Protein AF-A0A120A4Q0-F1 (afdb_monomer)

Solvent-accessible surface area (backbone atoms only — not comparable to full-atom values): 4320 Å² total; per-residue (Å²): 136,84,79,85,73,54,71,64,62,54,52,51,56,55,36,36,77,68,67,78,40,86,85,74,54,72,66,57,50,52,53,48,55,52,50,53,54,50,52,53,51,52,53,48,54,57,51,51,54,53,52,53,52,51,53,53,52,52,53,52,51,53,54,48,54,59,63,65,66,71,78,120

pLDDT: mean 85.36, std 13.71, range [42.47, 97.62]

Structure (mmCIF, N/CA/C/O backbone):
data_AF-A0A120A4Q0-F1
#
_entry.id   AF-A0A120A4Q0-F1
#
loop_
_atom_site.group_PDB
_atom_site.id
_atom_site.type_symbol
_atom_site.label_atom_id
_atom_site.label_alt_id
_atom_site.label_comp_id
_atom_site.label_asym_id
_atom_site.label_entity_id
_atom_site.label_seq_id
_atom_site.pdbx_PDB_ins_code
_atom_site.Cartn_x
_atom_site.Cartn_y
_atom_site.Cartn_z
_atom_site.occupancy
_atom_site.B_iso_or_equiv
_atom_site.auth_seq_id
_atom_site.auth_comp_id
_atom_site.auth_asym_id
_atom_site.auth_atom_id
_atom_site.pdbx_PDB_model_num
ATOM 1 N N . MET A 1 1 ? -28.729 20.696 27.016 1.00 42.47 1 MET A N 1
ATOM 2 C CA . MET A 1 1 ? -29.144 20.134 25.709 1.00 42.47 1 MET A CA 1
ATOM 3 C C . MET A 1 1 ? -28.417 18.817 25.478 1.00 42.47 1 MET A C 1
ATOM 5 O O . MET A 1 1 ? -27.195 18.823 25.393 1.00 42.47 1 MET A O 1
ATOM 9 N N . ALA A 1 2 ? -29.129 17.691 25.434 1.00 61.59 2 ALA A N 1
ATOM 10 C CA . ALA A 1 2 ? -28.517 16.394 25.151 1.00 61.59 2 ALA A CA 1
ATOM 11 C C . ALA A 1 2 ? -28.321 16.239 23.633 1.00 61.59 2 ALA A C 1
ATOM 13 O O . ALA A 1 2 ? -29.289 16.283 22.879 1.00 61.59 2 ALA A O 1
ATOM 14 N N . ARG A 1 3 ? -27.072 16.087 23.170 1.00 72.94 3 ARG A N 1
ATOM 15 C CA . ARG A 1 3 ? -26.790 15.729 21.770 1.00 72.94 3 ARG A CA 1
ATOM 16 C C . ARG A 1 3 ? -27.351 14.330 21.510 1.00 72.94 3 ARG A C 1
ATOM 18 O O . ARG A 1 3 ? -26.923 13.381 22.166 1.00 72.94 3 ARG A O 1
ATOM 25 N N . LEU A 1 4 ? -28.279 14.211 20.559 1.00 77.50 4 LEU A N 1
ATOM 26 C CA . LEU A 1 4 ? -28.757 12.919 20.066 1.00 77.50 4 LEU A CA 1
ATOM 27 C C . LEU A 1 4 ? -27.556 12.102 19.578 1.00 77.50 4 LEU A C 1
ATOM 29 O O . LEU A 1 4 ? -26.841 12.512 18.663 1.00 77.50 4 LEU A O 1
ATOM 33 N N . LYS A 1 5 ? -27.303 10.964 20.229 1.00 78.19 5 LYS A N 1
ATOM 34 C CA . LYS A 1 5 ? -26.286 10.008 19.791 1.00 78.19 5 LYS A CA 1
ATOM 35 C C . LYS A 1 5 ? -26.930 9.029 18.820 1.00 78.19 5 LYS A C 1
ATOM 37 O O . LYS A 1 5 ? -27.999 8.495 19.096 1.00 78.19 5 LYS A O 1
ATOM 42 N N . SER A 1 6 ? -26.263 8.790 17.696 1.00 85.50 6 SER A N 1
ATOM 43 C CA . SER A 1 6 ? -26.663 7.746 16.754 1.00 85.50 6 SER A CA 1
ATOM 44 C C . SER A 1 6 ? -26.684 6.373 17.442 1.00 85.50 6 SER A C 1
ATOM 46 O O . SER A 1 6 ? -25.841 6.061 18.291 1.00 85.50 6 SER A O 1
ATOM 48 N N . THR A 1 7 ? -27.635 5.524 17.056 1.00 87.31 7 THR A N 1
ATOM 49 C CA . THR A 1 7 ? -27.686 4.117 17.484 1.00 87.31 7 THR A CA 1
ATOM 50 C C . THR A 1 7 ? -26.399 3.383 17.104 1.00 87.31 7 THR A C 1
ATOM 52 O O . THR A 1 7 ? -25.882 2.594 17.894 1.00 87.31 7 THR A O 1
ATOM 55 N N . TYR A 1 8 ? -25.815 3.727 15.952 1.00 84.62 8 TYR A N 1
ATOM 56 C CA . TYR A 1 8 ? -24.546 3.176 15.487 1.00 84.62 8 TYR A CA 1
ATOM 57 C C . TYR A 1 8 ? -23.376 3.545 16.404 1.00 84.62 8 TYR A C 1
ATOM 59 O O . TYR A 1 8 ? -22.636 2.667 16.839 1.00 84.62 8 TYR A O 1
ATOM 67 N N . SER A 1 9 ? -23.222 4.824 16.764 1.00 84.25 9 SER A N 1
ATOM 68 C CA . SER A 1 9 ? -22.119 5.237 17.644 1.00 84.25 9 SER A CA 1
ATOM 69 C C . SER A 1 9 ? -22.242 4.631 19.042 1.00 84.25 9 SER A C 1
ATOM 71 O O . SER A 1 9 ? -21.236 4.320 19.676 1.00 84.25 9 SER A O 1
ATOM 73 N N . THR A 1 10 ? -23.474 4.398 19.496 1.00 86.56 10 THR A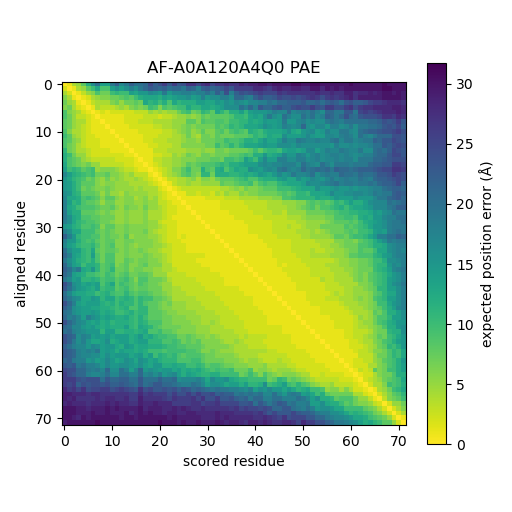 N 1
ATOM 74 C CA . THR A 1 10 ? -23.758 3.717 20.763 1.00 86.56 10 THR A CA 1
ATOM 75 C C . THR A 1 10 ? -23.356 2.242 20.711 1.00 86.56 10 THR A C 1
ATOM 77 O O . THR A 1 10 ? -22.696 1.756 21.629 1.00 86.56 10 THR A O 1
ATOM 80 N N . TYR A 1 11 ? -23.690 1.543 19.622 1.00 87.44 11 TYR A N 1
ATOM 81 C CA . TYR A 1 11 ? -23.276 0.158 19.399 1.00 87.44 11 TYR A CA 1
ATOM 82 C C . TYR A 1 11 ? -21.749 0.024 19.325 1.00 87.44 11 TYR A C 1
ATOM 84 O O . TYR A 1 11 ? -21.174 -0.784 20.050 1.00 87.44 11 TYR A O 1
ATOM 92 N N . VAL A 1 12 ? -21.080 0.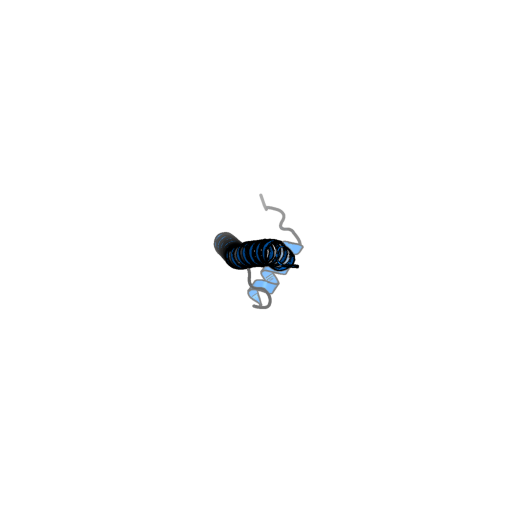849 18.513 1.00 84.75 12 VAL A N 1
ATOM 93 C CA . VAL A 1 12 ? -19.617 0.800 18.343 1.00 84.75 12 VAL A CA 1
ATOM 94 C C . VAL A 1 12 ? -18.900 1.055 19.667 1.00 84.75 12 VAL A C 1
ATOM 96 O O . VAL A 1 12 ? -18.034 0.269 20.039 1.00 84.75 12 VAL A O 1
ATOM 99 N N . ALA A 1 13 ? -19.316 2.066 20.436 1.00 84.88 13 ALA A N 1
ATOM 100 C CA . ALA A 1 13 ? -18.733 2.343 21.749 1.00 84.88 13 ALA A CA 1
ATOM 101 C C . ALA A 1 13 ? -18.916 1.176 22.742 1.00 84.88 13 ALA A C 1
ATOM 103 O O . ALA A 1 13 ? -18.059 0.937 23.593 1.00 84.88 13 ALA A O 1
ATOM 104 N N . ALA A 1 14 ? -20.025 0.434 22.653 1.00 87.62 14 ALA A N 1
ATOM 105 C CA . ALA A 1 14 ? -20.246 -0.751 23.477 1.00 87.62 14 ALA A CA 1
ATOM 106 C C . ALA A 1 14 ? -19.346 -1.928 23.064 1.00 87.62 14 ALA A C 1
ATOM 108 O O . ALA A 1 14 ? -18.890 -2.670 23.931 1.00 87.62 14 ALA A O 1
ATOM 109 N N . GLN A 1 15 ? -19.076 -2.099 21.768 1.00 87.44 15 GLN A N 1
ATOM 110 C CA . GLN A 1 15 ? -18.180 -3.148 21.267 1.00 87.44 15 GLN A CA 1
ATOM 111 C C . GLN A 1 15 ? -16.701 -2.824 21.500 1.00 87.44 15 GLN A C 1
ATOM 113 O O . GLN A 1 15 ? -15.917 -3.719 21.809 1.00 87.44 15 GLN A O 1
ATOM 118 N N . GLU A 1 16 ? -16.332 -1.546 21.440 1.00 86.62 16 GLU A N 1
ATOM 119 C CA . GLU A 1 16 ? -14.995 -1.066 21.789 1.00 86.62 16 GLU A CA 1
ATOM 120 C C . GLU A 1 16 ? -14.661 -1.361 23.257 1.00 86.62 16 GLU A C 1
ATOM 122 O O . GLU A 1 16 ? -13.617 -1.933 23.556 1.00 86.62 16 GLU A O 1
ATOM 127 N N . LYS A 1 17 ? -15.601 -1.103 24.179 1.00 86.00 17 LYS A N 1
ATOM 128 C CA . LYS A 1 17 ? -15.456 -1.474 25.600 1.00 86.00 17 LYS A CA 1
ATOM 129 C C . LYS A 1 17 ? -15.304 -2.979 25.834 1.00 86.00 17 LYS A C 1
ATOM 131 O O . LYS A 1 17 ? -14.703 -3.374 26.826 1.00 86.00 17 LYS A O 1
ATOM 136 N N . LYS A 1 18 ? -15.861 -3.811 24.951 1.00 90.50 18 LYS A N 1
ATOM 137 C CA . LYS A 1 18 ? -15.733 -5.277 24.997 1.00 90.50 18 LYS A CA 1
ATOM 138 C C . LYS A 1 18 ? -14.427 -5.780 24.371 1.00 90.50 18 LYS A C 1
ATOM 140 O O . LYS A 1 18 ? -14.202 -6.984 24.360 1.00 90.50 18 LYS A O 1
ATOM 145 N N . GLY A 1 19 ? -13.599 -4.892 23.814 1.00 84.88 19 GLY A N 1
ATOM 146 C CA . GLY A 1 19 ? -12.380 -5.253 23.089 1.00 84.88 19 GLY A CA 1
ATOM 147 C C . GLY A 1 19 ? -12.631 -5.912 21.728 1.00 84.88 19 GLY A C 1
ATOM 148 O O . GLY A 1 19 ? -11.685 -6.357 21.089 1.00 84.88 19 GLY A O 1
ATOM 149 N N . ALA A 1 20 ? -13.885 -5.970 21.268 1.00 84.81 20 ALA A N 1
ATOM 150 C CA . ALA A 1 20 ? -14.248 -6.580 19.989 1.00 84.81 20 ALA A CA 1
ATOM 151 C C . ALA A 1 20 ? -13.941 -5.666 18.790 1.00 84.81 20 ALA A C 1
ATOM 153 O O . ALA A 1 20 ? -13.870 -6.131 17.655 1.00 84.81 20 ALA A O 1
ATOM 154 N N . VAL A 1 21 ? -13.779 -4.362 19.033 1.00 80.31 21 VAL A N 1
ATOM 155 C CA . VAL A 1 21 ? -13.474 -3.351 18.016 1.00 80.31 21 VAL A CA 1
ATOM 156 C C . VAL A 1 21 ? -12.373 -2.440 18.543 1.00 80.31 21 VAL A C 1
ATOM 158 O O . VAL A 1 21 ? -12.463 -1.939 19.660 1.00 80.31 21 VAL A O 1
ATOM 161 N N . THR A 1 22 ? -11.347 -2.195 17.733 1.00 83.19 22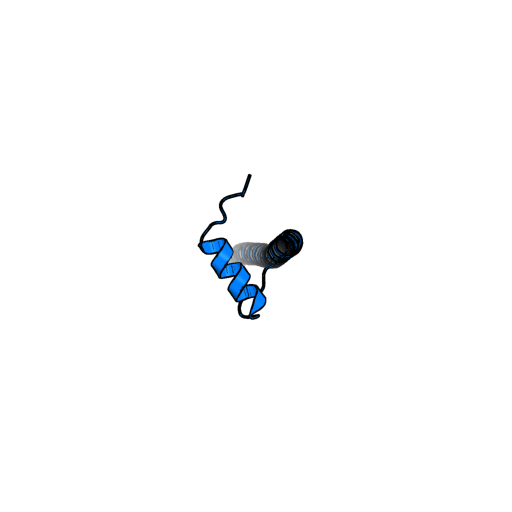 THR A N 1
ATOM 162 C CA . THR A 1 22 ? -10.315 -1.194 18.022 1.00 83.19 22 THR A CA 1
ATOM 163 C C . THR A 1 22 ? -10.634 0.074 17.245 1.00 83.19 22 THR A C 1
ATOM 165 O O . THR A 1 22 ? -10.677 0.047 16.015 1.00 83.19 22 THR A O 1
ATOM 168 N N . SER A 1 23 ? -10.862 1.186 17.945 1.00 83.31 23 SER A N 1
ATOM 169 C CA . SER A 1 23 ? -10.944 2.489 17.292 1.00 83.31 23 SER A CA 1
ATOM 170 C C . SER A 1 23 ? -9.535 3.034 17.054 1.00 83.31 23 SER A C 1
ATOM 172 O O . SER A 1 23 ? -8.632 2.885 17.880 1.00 83.31 23 SER A O 1
ATOM 174 N N . LEU A 1 24 ? -9.322 3.637 15.888 1.00 86.62 24 LEU A N 1
ATOM 175 C CA . LEU A 1 24 ? -8.082 4.340 15.579 1.00 86.62 24 LEU A CA 1
ATOM 176 C C . LEU A 1 24 ? -8.305 5.833 15.780 1.00 86.62 24 LEU A C 1
ATOM 178 O O . LEU A 1 24 ? -9.331 6.381 15.369 1.00 86.62 24 LEU A O 1
ATOM 182 N N . SER A 1 25 ? -7.331 6.505 16.395 1.00 90.31 25 SER A N 1
ATOM 183 C CA . SER A 1 25 ? -7.338 7.964 16.432 1.00 90.31 25 SER A CA 1
ATOM 184 C C . SER A 1 25 ? -7.201 8.517 15.014 1.00 90.31 25 SER A C 1
ATOM 186 O O . SER A 1 25 ? -6.594 7.890 14.144 1.00 90.31 25 SER A O 1
ATOM 188 N N . HIS A 1 26 ? -7.721 9.723 14.785 1.00 91.06 26 HIS A N 1
ATOM 189 C CA . HIS A 1 26 ? -7.583 10.392 13.490 1.00 91.06 26 HIS A CA 1
ATOM 190 C C . HIS A 1 26 ? -6.117 10.453 13.030 1.00 91.06 26 HIS A C 1
ATOM 192 O O . HIS A 1 26 ? -5.803 10.146 11.884 1.00 91.06 26 HIS A O 1
ATOM 198 N N . GLU A 1 27 ? -5.203 10.765 13.951 1.00 92.81 27 GLU A N 1
ATOM 199 C CA . GLU A 1 27 ? -3.771 10.797 13.667 1.00 92.81 27 GLU A CA 1
ATOM 200 C C . GLU A 1 27 ? -3.215 9.416 13.282 1.00 92.81 27 GLU A C 1
ATOM 202 O O . GLU A 1 27 ? -2.416 9.312 12.349 1.00 92.81 27 GLU A O 1
ATOM 207 N N . ALA A 1 28 ? -3.642 8.344 13.960 1.00 92.56 28 ALA A N 1
ATOM 208 C CA . ALA A 1 28 ? -3.236 6.985 13.615 1.00 92.56 28 ALA A CA 1
ATOM 209 C C . ALA A 1 28 ? -3.694 6.611 12.197 1.00 92.56 28 ALA A C 1
ATOM 211 O O . ALA A 1 28 ? -2.896 6.073 11.428 1.00 92.56 28 ALA A O 1
ATOM 212 N N . THR A 1 29 ? -4.925 6.969 11.827 1.00 94.12 29 THR A N 1
ATOM 213 C CA . THR A 1 29 ? -5.461 6.767 10.474 1.00 94.12 29 THR A CA 1
ATOM 214 C C . THR A 1 29 ? -4.633 7.516 9.429 1.00 94.12 29 THR A C 1
ATOM 216 O O . THR A 1 29 ? -4.143 6.906 8.482 1.00 94.12 29 THR A O 1
ATOM 219 N N . VAL A 1 30 ? -4.350 8.806 9.646 1.00 95.44 30 VAL A N 1
ATOM 220 C CA . VAL A 1 30 ? -3.531 9.614 8.721 1.00 95.44 30 VAL A CA 1
ATOM 221 C C . VAL A 1 30 ? -2.117 9.043 8.564 1.00 95.44 30 VAL A C 1
ATOM 223 O O . VAL A 1 30 ? -1.563 9.009 7.459 1.00 95.44 30 VAL A O 1
ATOM 226 N N . ARG A 1 31 ? -1.507 8.555 9.652 1.00 95.50 31 ARG A N 1
ATOM 227 C CA . ARG A 1 31 ? -0.189 7.900 9.596 1.00 95.50 31 ARG A CA 1
ATOM 228 C C . ARG A 1 31 ? -0.228 6.618 8.764 1.00 95.50 31 ARG A C 1
ATOM 230 O O . ARG A 1 31 ? 0.729 6.367 8.028 1.00 95.50 31 ARG A O 1
ATOM 237 N N . ILE A 1 32 ? -1.288 5.817 8.876 1.00 94.00 32 ILE A N 1
ATOM 238 C CA . ILE A 1 32 ? -1.473 4.599 8.075 1.00 94.00 32 ILE A CA 1
ATOM 239 C C . ILE A 1 32 ? -1.577 4.965 6.594 1.00 94.00 32 ILE A C 1
ATOM 241 O O . ILE A 1 32 ? -0.781 4.463 5.799 1.00 94.00 32 ILE A O 1
ATOM 245 N N . ASP A 1 33 ? -2.441 5.912 6.239 1.00 95.62 33 ASP A N 1
ATOM 246 C CA . ASP A 1 33 ? -2.632 6.345 4.848 1.00 95.62 33 ASP A CA 1
ATOM 247 C C . ASP A 1 33 ? -1.342 6.903 4.238 1.00 95.62 33 ASP A C 1
ATOM 249 O O . ASP A 1 33 ? -0.972 6.595 3.099 1.00 95.62 33 ASP A O 1
ATOM 253 N N . THR A 1 34 ? -0.583 7.662 5.030 1.00 96.56 34 THR A N 1
ATOM 254 C CA . THR A 1 34 ? 0.729 8.178 4.625 1.00 96.56 34 THR A CA 1
ATOM 255 C C . THR A 1 34 ? 1.716 7.043 4.350 1.00 96.56 34 THR A C 1
ATOM 257 O O . THR A 1 34 ? 2.466 7.088 3.373 1.00 96.56 34 THR A O 1
ATOM 260 N N . ARG A 1 35 ? 1.750 6.012 5.204 1.00 96.44 35 ARG A N 1
ATOM 261 C CA . ARG A 1 35 ? 2.634 4.848 5.026 1.00 96.44 35 ARG A CA 1
ATOM 262 C C . ARG A 1 35 ? 2.252 4.040 3.791 1.00 96.44 35 ARG A C 1
ATOM 264 O O . ARG A 1 35 ? 3.142 3.675 3.026 1.00 96.44 35 ARG A O 1
ATOM 271 N N . ILE A 1 36 ? 0.958 3.825 3.573 1.00 95.62 36 ILE A N 1
ATOM 272 C CA . ILE A 1 36 ? 0.425 3.155 2.383 1.00 95.62 36 ILE A CA 1
ATOM 273 C C . ILE A 1 36 ? 0.855 3.915 1.123 1.00 95.62 36 ILE A C 1
ATOM 275 O O . ILE A 1 36 ? 1.477 3.338 0.230 1.00 95.62 36 ILE A O 1
ATOM 279 N N . SER A 1 37 ? 0.635 5.230 1.089 1.00 96.88 37 SER A N 1
ATOM 280 C CA . SER A 1 37 ? 1.004 6.083 -0.048 1.00 96.88 37 SER A CA 1
ATOM 281 C C . SER A 1 37 ? 2.507 6.039 -0.349 1.00 96.88 37 SER A C 1
ATOM 283 O O . SER A 1 37 ? 2.919 5.939 -1.509 1.00 96.88 37 SER A O 1
ATOM 285 N N . LYS A 1 38 ? 3.350 6.044 0.694 1.00 97.50 38 LYS A N 1
ATOM 286 C CA . LYS A 1 38 ? 4.810 5.911 0.560 1.00 97.50 38 LYS A CA 1
ATOM 287 C C . LYS A 1 38 ? 5.218 4.549 -0.005 1.00 97.50 38 LYS A C 1
ATOM 289 O O . LYS A 1 38 ? 6.106 4.496 -0.856 1.00 97.50 38 LYS A O 1
ATOM 294 N N . ALA A 1 39 ? 4.577 3.467 0.435 1.00 97.44 39 ALA A N 1
ATOM 295 C CA . ALA A 1 39 ? 4.858 2.122 -0.061 1.00 97.44 39 ALA A CA 1
ATOM 296 C C . ALA A 1 39 ? 4.537 1.998 -1.559 1.00 97.44 39 ALA A C 1
ATOM 298 O O . ALA A 1 39 ? 5.391 1.559 -2.332 1.00 97.44 39 ALA A O 1
ATOM 299 N N . PHE A 1 40 ? 3.364 2.478 -1.986 1.00 97.19 40 PHE A N 1
ATOM 300 C CA . PHE A 1 40 ? 2.986 2.497 -3.402 1.00 97.19 40 PHE A CA 1
ATOM 301 C C . PHE A 1 40 ? 3.926 3.361 -4.245 1.00 97.19 40 PHE A C 1
ATOM 303 O O . PHE A 1 40 ? 4.397 2.913 -5.289 1.00 97.19 40 PHE A O 1
ATOM 310 N N . SER A 1 41 ? 4.284 4.552 -3.761 1.00 97.62 41 SER A N 1
ATOM 311 C CA . SER A 1 41 ? 5.229 5.441 -4.454 1.00 97.62 41 SER A CA 1
ATOM 312 C C . SER A 1 41 ? 6.608 4.793 -4.637 1.00 97.62 41 SER A C 1
ATOM 314 O O . SER A 1 41 ? 7.228 4.900 -5.696 1.00 97.62 41 SER A O 1
ATOM 316 N N . SER A 1 42 ? 7.093 4.076 -3.619 1.00 97.25 42 SER A N 1
ATOM 317 C CA . SER A 1 42 ? 8.368 3.352 -3.676 1.00 97.25 42 SER A CA 1
ATOM 318 C C . SER A 1 42 ? 8.336 2.198 -4.687 1.00 97.25 42 SER A C 1
ATOM 320 O O . SER A 1 42 ? 9.247 2.049 -5.514 1.00 97.25 42 SER A O 1
ATOM 322 N N . ALA A 1 43 ? 7.254 1.415 -4.678 1.00 96.44 43 ALA A N 1
ATOM 323 C CA . ALA A 1 43 ? 7.043 0.338 -5.639 1.00 96.44 43 ALA A CA 1
ATOM 324 C C . ALA A 1 43 ? 6.974 0.878 -7.077 1.00 96.44 43 ALA A C 1
ATOM 326 O O . ALA A 1 43 ? 7.653 0.354 -7.965 1.00 96.44 43 ALA A O 1
ATOM 327 N N . GLN A 1 44 ? 6.239 1.975 -7.290 1.00 96.75 44 GLN A N 1
ATOM 328 C CA . GLN A 1 44 ? 6.146 2.655 -8.580 1.00 96.75 44 GLN A CA 1
ATOM 329 C C . GLN A 1 44 ? 7.525 3.092 -9.077 1.00 96.75 44 GLN A C 1
ATOM 331 O O . GLN A 1 44 ? 7.888 2.777 -10.206 1.00 96.75 44 GLN A O 1
ATOM 336 N N . LYS A 1 45 ? 8.335 3.749 -8.237 1.00 97.00 45 LYS A N 1
ATOM 337 C CA . LYS A 1 45 ? 9.688 4.186 -8.618 1.00 97.00 45 LYS A CA 1
ATOM 338 C C . LYS A 1 45 ? 10.549 3.018 -9.101 1.00 97.00 45 LYS A C 1
ATOM 340 O O . LYS A 1 45 ? 11.218 3.123 -10.129 1.00 97.00 45 LYS A O 1
ATOM 345 N N . THR A 1 46 ? 10.503 1.895 -8.389 1.00 95.56 46 THR A N 1
ATOM 346 C CA . THR A 1 46 ? 11.234 0.676 -8.765 1.00 95.56 46 THR A CA 1
ATOM 347 C C . THR A 1 46 ? 10.753 0.120 -10.106 1.00 95.56 46 THR A C 1
ATOM 349 O O . THR A 1 46 ? 11.566 -0.235 -10.962 1.00 95.56 46 THR A O 1
ATOM 352 N N . ALA A 1 47 ? 9.437 0.067 -10.314 1.00 95.62 47 ALA A N 1
ATOM 353 C CA . ALA A 1 47 ? 8.846 -0.400 -11.563 1.00 95.62 47 ALA A CA 1
ATOM 354 C C . ALA A 1 47 ? 9.225 0.503 -12.749 1.00 95.62 47 ALA A C 1
ATOM 356 O O . ALA A 1 47 ? 9.650 -0.004 -13.787 1.00 95.62 47 ALA A O 1
ATOM 357 N N . THR A 1 48 ? 9.176 1.826 -12.577 1.00 96.38 48 THR A N 1
ATOM 358 C CA . THR A 1 48 ? 9.552 2.800 -13.611 1.00 96.38 48 THR A CA 1
ATOM 359 C C . THR A 1 48 ? 11.001 2.623 -14.057 1.00 96.38 48 THR A C 1
ATOM 361 O O . THR A 1 48 ? 11.283 2.613 -15.253 1.00 96.38 48 THR A O 1
ATOM 364 N N . VAL A 1 49 ? 11.939 2.417 -13.124 1.00 96.25 49 VAL A N 1
ATOM 365 C CA . VAL A 1 49 ? 13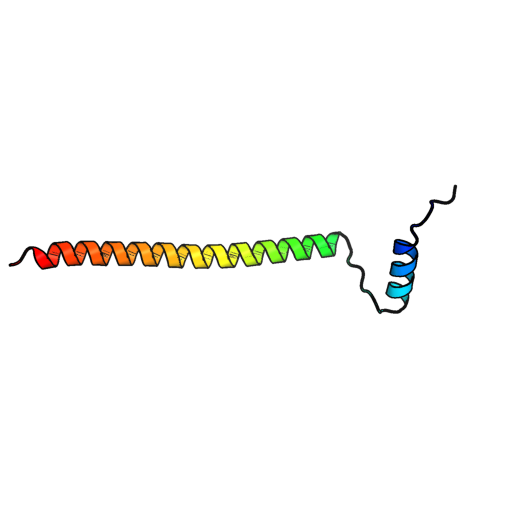.348 2.160 -13.474 1.00 96.25 49 VAL A CA 1
ATOM 366 C C . VAL A 1 49 ? 13.484 0.894 -14.326 1.00 96.25 49 VAL A C 1
ATOM 368 O O . VAL A 1 49 ? 14.188 0.906 -15.337 1.00 96.25 49 VAL A O 1
ATOM 371 N N . LYS A 1 50 ? 12.780 -0.188 -13.969 1.00 95.88 50 LYS A N 1
ATOM 372 C CA . LYS A 1 50 ? 12.781 -1.432 -14.757 1.00 95.88 50 LYS A CA 1
ATOM 373 C C . LYS A 1 50 ? 12.212 -1.219 -16.161 1.00 95.88 50 LYS A C 1
ATOM 375 O O . LYS A 1 50 ? 12.804 -1.695 -17.126 1.00 95.88 50 LYS A O 1
ATOM 380 N N . GLN A 1 51 ? 11.113 -0.476 -16.285 1.00 94.56 51 GLN A N 1
ATOM 381 C CA . GLN A 1 51 ? 10.513 -0.144 -17.579 1.00 94.56 51 GLN A CA 1
ATOM 382 C C . GLN A 1 51 ? 11.477 0.657 -18.458 1.00 94.56 51 GLN A C 1
ATOM 384 O O . GLN A 1 51 ? 11.715 0.279 -19.603 1.00 94.56 51 GLN A O 1
ATOM 389 N N . LEU A 1 52 ? 12.103 1.705 -17.914 1.00 95.12 52 LEU A N 1
ATOM 390 C CA . LEU A 1 52 ? 13.084 2.511 -18.645 1.00 95.12 52 LEU A CA 1
ATOM 391 C C . LEU A 1 52 ? 14.282 1.675 -19.113 1.00 95.12 52 LEU A C 1
ATOM 393 O O . LEU A 1 52 ? 14.734 1.828 -20.248 1.00 95.12 52 LEU A O 1
ATOM 397 N N . ASN A 1 53 ? 14.783 0.771 -18.270 1.00 95.25 53 ASN A N 1
ATOM 398 C CA . ASN A 1 53 ? 15.879 -0.125 -18.640 1.00 95.25 53 ASN A CA 1
ATOM 399 C C . ASN A 1 53 ? 15.466 -1.122 -19.733 1.00 95.25 53 ASN A C 1
ATOM 401 O O . ASN A 1 53 ? 16.245 -1.359 -20.655 1.00 95.25 53 ASN A O 1
ATOM 405 N N . SER A 1 54 ? 14.240 -1.648 -19.674 1.00 93.25 54 SER A N 1
ATOM 406 C CA . SER A 1 54 ? 13.686 -2.505 -20.728 1.00 93.25 54 SER A CA 1
ATOM 407 C C . SER A 1 54 ? 13.627 -1.770 -22.072 1.00 93.25 54 SER A C 1
ATOM 409 O O . SER A 1 54 ? 14.145 -2.263 -23.072 1.00 93.25 54 SER A O 1
ATOM 411 N N . VAL A 1 55 ? 13.110 -0.535 -22.083 1.00 94.69 55 VAL A N 1
ATOM 412 C CA . VAL A 1 55 ? 13.045 0.306 -23.292 1.00 94.69 55 VAL A CA 1
ATOM 413 C C . VAL A 1 55 ? 14.440 0.583 -23.858 1.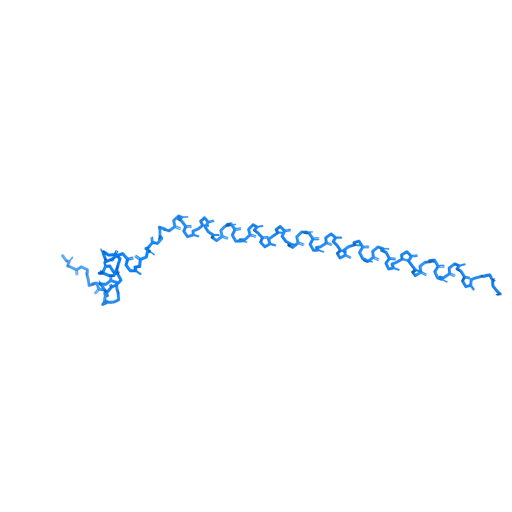00 94.69 55 VAL A C 1
ATOM 415 O O . VAL A 1 55 ? 14.647 0.479 -25.067 1.00 94.69 55 VAL A O 1
ATOM 418 N N . LYS A 1 56 ? 15.424 0.898 -23.004 1.00 93.75 56 LYS A N 1
ATOM 419 C CA . LYS A 1 56 ? 16.819 1.090 -23.438 1.00 93.75 56 LYS A CA 1
ATOM 420 C C . LYS A 1 56 ? 17.385 -0.166 -24.104 1.00 93.75 56 LYS A C 1
ATOM 422 O O . LYS A 1 56 ? 18.015 -0.057 -25.153 1.00 93.75 56 LYS A O 1
ATOM 427 N N . LEU A 1 57 ? 17.145 -1.342 -23.524 1.00 92.88 57 LEU A N 1
ATOM 428 C CA . LEU A 1 57 ? 17.610 -2.614 -24.073 1.00 92.88 57 LEU A CA 1
ATOM 429 C C . LEU A 1 57 ? 16.954 -2.932 -25.424 1.00 92.88 57 LEU A C 1
ATOM 431 O O . LEU A 1 57 ? 17.645 -3.370 -26.340 1.00 92.88 57 LEU A O 1
ATOM 435 N N . MET A 1 58 ? 15.646 -2.694 -25.563 1.00 90.88 58 MET A N 1
ATOM 436 C CA . MET A 1 58 ? 14.934 -2.889 -26.832 1.00 90.88 58 MET A CA 1
ATOM 437 C C . MET A 1 58 ? 15.531 -2.023 -27.943 1.00 90.88 58 MET A C 1
ATOM 439 O O . MET A 1 58 ? 15.920 -2.557 -28.977 1.00 90.88 58 MET A O 1
ATOM 443 N N . ARG A 1 59 ? 15.744 -0.727 -27.683 1.00 89.75 59 ARG A N 1
ATOM 444 C CA . ARG A 1 59 ? 16.386 0.185 -28.646 1.00 89.75 59 ARG A CA 1
ATOM 445 C C . ARG A 1 59 ? 17.794 -0.261 -29.037 1.00 89.75 59 ARG A C 1
ATOM 447 O O . ARG A 1 59 ? 18.164 -0.196 -30.202 1.00 89.75 59 ARG A O 1
ATOM 454 N N . GLN A 1 60 ? 18.592 -0.736 -28.079 1.00 89.12 60 GLN A N 1
ATOM 455 C CA . GLN A 1 60 ? 19.927 -1.268 -28.379 1.00 89.12 60 GLN A CA 1
ATOM 456 C C . GLN A 1 60 ? 19.871 -2.510 -29.277 1.00 89.12 60 GLN A C 1
ATOM 458 O O . GLN A 1 60 ? 20.725 -2.669 -30.148 1.00 89.12 60 GLN A O 1
ATOM 463 N N . ARG A 1 61 ? 18.888 -3.394 -29.069 1.00 85.31 61 ARG A N 1
ATOM 464 C CA . ARG A 1 61 ? 18.687 -4.584 -29.907 1.00 85.31 61 ARG A CA 1
ATOM 465 C C . ARG A 1 61 ? 18.247 -4.210 -31.319 1.00 85.31 61 ARG A C 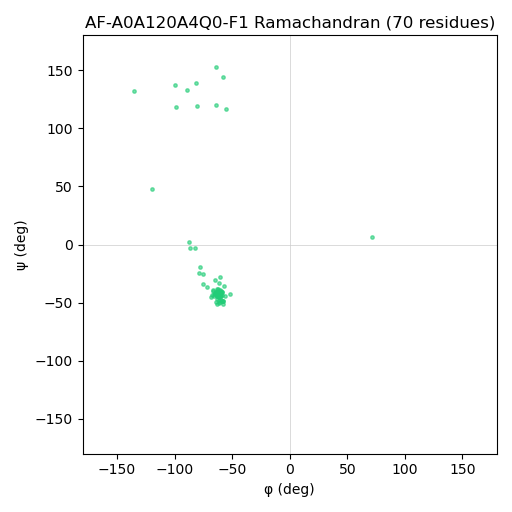1
ATOM 467 O O . ARG A 1 61 ? 18.805 -4.754 -32.264 1.00 85.31 61 ARG A O 1
ATOM 474 N N . GLU A 1 62 ? 17.320 -3.266 -31.458 1.00 84.81 62 GLU A N 1
ATOM 475 C CA . GLU A 1 62 ? 16.878 -2.735 -32.755 1.00 84.81 62 GLU A CA 1
ATOM 476 C C . GLU A 1 62 ? 18.052 -2.138 -33.542 1.00 84.81 62 GLU A C 1
ATOM 478 O O . GLU A 1 62 ? 18.285 -2.518 -34.687 1.00 84.81 62 GLU A O 1
ATOM 483 N N . LEU A 1 63 ? 18.860 -1.283 -32.904 1.00 78.62 63 LEU A N 1
ATOM 484 C CA . LEU A 1 63 ? 20.048 -0.687 -33.526 1.00 78.62 63 LEU A CA 1
ATOM 485 C C . LEU A 1 63 ? 21.075 -1.744 -33.955 1.00 78.62 63 LEU A C 1
ATOM 487 O O . LEU A 1 63 ? 21.593 -1.673 -35.066 1.00 78.62 63 LEU A O 1
ATOM 491 N N . LYS A 1 64 ? 21.344 -2.752 -33.112 1.00 76.25 64 LYS A N 1
ATOM 492 C CA . LYS A 1 64 ? 22.250 -3.855 -33.470 1.00 76.25 64 LYS A CA 1
ATOM 493 C C . LYS A 1 64 ? 21.723 -4.690 -34.638 1.00 76.25 64 LYS A C 1
ATOM 495 O O . LYS A 1 64 ? 22.508 -5.044 -35.514 1.00 76.25 64 LYS A O 1
ATOM 500 N N . GLY A 1 65 ? 20.422 -4.984 -34.667 1.00 70.00 65 GLY A N 1
ATOM 501 C CA . GLY A 1 65 ? 19.780 -5.709 -35.768 1.00 70.00 65 GLY A CA 1
ATOM 502 C C . GLY A 1 65 ? 19.866 -4.959 -37.100 1.00 70.00 65 GLY A C 1
ATOM 503 O O . GLY A 1 65 ? 20.139 -5.572 -38.127 1.00 70.00 65 GLY A O 1
ATOM 504 N N . LEU A 1 66 ? 19.738 -3.629 -37.075 1.00 60.16 66 LEU A N 1
ATOM 505 C CA . LEU A 1 66 ? 19.917 -2.778 -38.256 1.00 60.16 66 LEU A CA 1
ATOM 506 C C . LEU A 1 66 ? 21.370 -2.770 -38.757 1.00 60.16 66 LEU A C 1
ATOM 508 O O . LEU A 1 66 ? 21.600 -2.851 -39.958 1.00 60.16 66 LEU A O 1
ATOM 512 N N . THR A 1 67 ? 22.359 -2.733 -37.858 1.00 58.22 67 THR A N 1
ATOM 513 C CA . THR A 1 67 ? 23.784 -2.777 -38.244 1.00 58.22 67 THR A CA 1
ATOM 514 C C . THR A 1 67 ? 24.271 -4.169 -38.664 1.00 58.22 67 THR A C 1
ATOM 516 O O . THR A 1 67 ? 25.224 -4.270 -39.426 1.00 58.22 67 THR A O 1
ATOM 519 N N . GLY A 1 68 ? 23.634 -5.243 -38.182 1.00 56.72 68 GLY A N 1
ATOM 520 C CA . GLY A 1 68 ? 23.981 -6.627 -38.530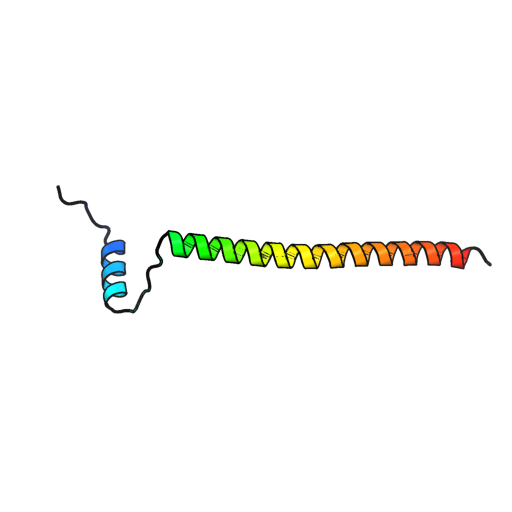 1.00 56.72 68 GLY A CA 1
ATOM 521 C C . GLY A 1 68 ? 23.448 -7.082 -39.893 1.00 56.72 68 GLY A C 1
ATOM 522 O O . GLY A 1 68 ? 24.050 -7.952 -40.510 1.00 56.72 68 GLY A O 1
ATOM 523 N N . ASN A 1 69 ? 22.369 -6.464 -40.384 1.00 53.69 69 ASN A N 1
ATOM 524 C CA . ASN A 1 69 ? 21.800 -6.723 -41.713 1.00 53.69 69 ASN A CA 1
ATOM 525 C C . ASN A 1 69 ? 22.430 -5.884 -42.840 1.00 53.69 69 ASN A C 1
ATOM 527 O O . ASN A 1 69 ? 22.052 -6.054 -43.992 1.00 53.69 69 ASN A O 1
ATOM 531 N N . ALA A 1 70 ? 23.367 -4.983 -42.535 1.00 53.81 70 ALA A N 1
ATOM 532 C CA . ALA A 1 70 ? 24.029 -4.135 -43.531 1.00 53.81 7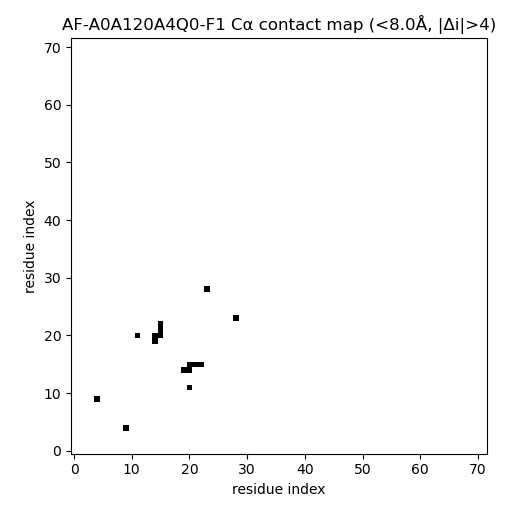0 ALA A CA 1
ATOM 533 C C . ALA A 1 70 ? 25.285 -4.776 -44.167 1.00 53.81 70 ALA A C 1
ATOM 535 O O . ALA A 1 70 ? 25.944 -4.131 -44.974 1.00 53.81 70 ALA A O 1
ATOM 536 N N . ASN A 1 71 ? 25.618 -6.023 -43.805 1.00 50.12 71 ASN A N 1
ATOM 537 C CA . ASN A 1 71 ? 26.787 -6.763 -44.300 1.00 50.12 71 ASN A CA 1
ATOM 538 C C . ASN A 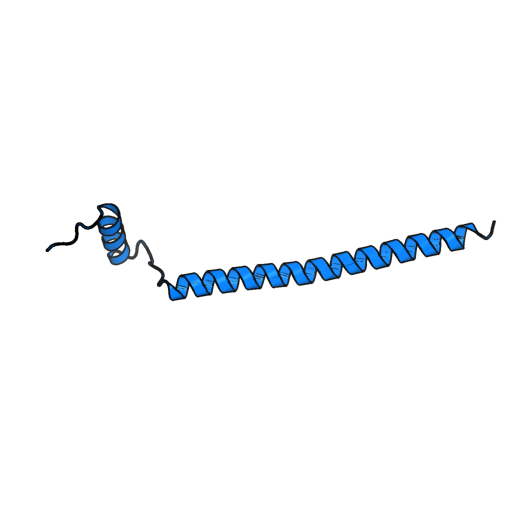1 71 ? 26.391 -8.068 -45.022 1.00 50.12 71 ASN A C 1
ATOM 540 O O . ASN A 1 71 ? 26.963 -9.122 -44.742 1.00 50.12 71 ASN A O 1
ATOM 544 N N . PHE A 1 72 ? 25.417 -7.997 -45.930 1.00 45.59 72 PHE A N 1
ATOM 545 C CA . PHE A 1 72 ? 25.168 -9.021 -46.948 1.00 45.59 72 PHE A CA 1
ATOM 546 C C . PHE A 1 72 ? 24.934 -8.359 -48.301 1.00 45.59 72 PHE A C 1
ATOM 548 O O . PHE A 1 72 ? 24.144 -7.389 -48.341 1.00 45.59 72 PHE A O 1
#

Organism: NCBI:txid246787

Radius of gyration: 28.27 Å; Cα contacts (8 Å, |Δi|>4): 8; chains: 1; bounding box: 56×29×73 Å

Foldseek 3Di:
DDDDDDPVVVVQVVCVVVVNDDDDDPVRVVVVVVVVVVVVVVVVVVVVVVVVVVVVVVVVVVVVVVVVVVPD

Secondary structure (DSSP, 8-state):
-PPPPPHHHHHHHHHHHTTSSPPPPHHHHHHHHHHHHHHHHHHHHHHHHHHHHHHHHHHHHHHHHHHHTT--

Nearest PDB structures (foldseek):
  7xvl-assembly1_X  TM=5.013E-01  e=3.765E+00  Homo sapiens

Mean predicted aligned error: 10.74 Å

Sequence (72 aa):
MARLKSTYSTYVAAQEKKGAVTSLSHEATVRIDTRISKAFSSAQKTATVKQLNSVKLMRQRELKGLTGNANF